Protein AF-A0A7K3NN66-F1 (afdb_monomer)

Organism: NCBI:txid63561

Mean predicted aligned error: 12.42 Å

Structure (mmCIF, N/CA/C/O backbone):
data_AF-A0A7K3NN66-F1
#
_entry.id   AF-A0A7K3NN66-F1
#
loop_
_atom_site.group_PDB
_atom_site.id
_atom_site.type_symbol
_atom_site.label_atom_id
_atom_site.label_alt_id
_atom_site.label_comp_id
_atom_site.label_asym_id
_atom_site.label_entity_id
_atom_site.label_seq_id
_atom_site.pdbx_PDB_ins_code
_atom_site.Cartn_x
_atom_site.Cartn_y
_atom_site.Cartn_z
_atom_site.occupancy
_atom_site.B_iso_or_equiv
_atom_site.auth_seq_id
_atom_site.auth_comp_id
_atom_site.auth_asym_id
_atom_site.auth_atom_id
_atom_site.pdbx_PDB_model_num
ATOM 1 N N . MET A 1 1 ? 11.928 -31.339 2.116 1.00 35.12 1 MET A N 1
ATOM 2 C CA . MET A 1 1 ? 10.746 -30.975 2.927 1.00 35.12 1 MET A CA 1
ATOM 3 C C . MET A 1 1 ? 10.546 -29.471 2.794 1.00 35.12 1 MET A C 1
ATOM 5 O O . MET A 1 1 ? 11.440 -28.729 3.171 1.00 35.12 1 MET A O 1
ATOM 9 N N . ARG A 1 2 ? 9.466 -29.024 2.142 1.00 29.33 2 ARG A N 1
ATOM 10 C CA . ARG A 1 2 ? 9.212 -27.604 1.841 1.00 29.33 2 ARG A CA 1
ATOM 11 C C . ARG A 1 2 ? 8.128 -27.105 2.792 1.00 29.33 2 ARG A C 1
ATOM 13 O O . ARG A 1 2 ? 6.988 -27.535 2.674 1.00 29.33 2 ARG A O 1
ATOM 20 N N . ILE A 1 3 ? 8.492 -26.247 3.742 1.00 30.28 3 ILE A N 1
ATOM 21 C CA . ILE A 1 3 ? 7.534 -25.587 4.636 1.00 30.28 3 ILE A CA 1
ATOM 22 C C . ILE A 1 3 ? 7.079 -24.309 3.930 1.00 30.28 3 ILE A C 1
ATOM 24 O O . ILE A 1 3 ? 7.877 -23.402 3.703 1.00 30.28 3 ILE A O 1
ATOM 28 N N . LEU A 1 4 ? 5.811 -24.268 3.523 1.00 28.09 4 LEU A N 1
ATOM 29 C CA . LEU A 1 4 ? 5.173 -23.081 2.965 1.00 28.09 4 LEU A CA 1
ATOM 30 C C . LEU A 1 4 ? 4.573 -22.283 4.130 1.00 28.09 4 LEU A C 1
ATOM 32 O O . LEU A 1 4 ? 3.566 -22.689 4.702 1.00 28.09 4 LEU A O 1
ATOM 36 N N . VAL A 1 5 ? 5.203 -21.169 4.503 1.00 32.34 5 VAL A N 1
ATOM 37 C CA . VAL A 1 5 ? 4.654 -20.241 5.502 1.00 32.34 5 VAL A CA 1
ATOM 38 C C . VAL A 1 5 ? 3.820 -19.203 4.763 1.00 32.34 5 VAL A C 1
ATOM 40 O O . VAL A 1 5 ? 4.357 -18.249 4.207 1.00 32.34 5 VAL A O 1
ATOM 43 N N . VAL A 1 6 ? 2.504 -19.401 4.736 1.00 35.31 6 VAL A N 1
ATOM 44 C CA . VAL A 1 6 ? 1.557 -18.399 4.237 1.00 35.31 6 VAL A CA 1
ATOM 45 C C . VAL A 1 6 ? 1.165 -17.518 5.418 1.00 35.31 6 VAL A C 1
ATOM 47 O O . VAL A 1 6 ? 0.438 -17.956 6.307 1.00 35.31 6 VAL A O 1
ATOM 50 N N . ARG A 1 7 ? 1.667 -16.280 5.463 1.00 39.81 7 ARG A N 1
ATOM 51 C CA . ARG A 1 7 ? 1.140 -15.261 6.381 1.00 39.81 7 ARG A CA 1
ATOM 52 C C . ARG A 1 7 ? -0.082 -14.642 5.712 1.00 39.81 7 ARG A C 1
ATOM 54 O O . ARG A 1 7 ? 0.063 -13.780 4.853 1.00 39.81 7 ARG A O 1
ATOM 61 N N . GLY A 1 8 ? -1.271 -15.134 6.051 1.00 37.47 8 GLY A N 1
ATOM 62 C CA . GLY A 1 8 ? -2.508 -14.429 5.715 1.00 37.47 8 GLY A CA 1
ATOM 63 C C . GLY A 1 8 ? -2.546 -13.081 6.434 1.00 37.47 8 GLY A C 1
ATOM 64 O O . GLY A 1 8 ? -1.944 -12.948 7.504 1.00 37.47 8 GLY A O 1
ATOM 65 N N . ALA A 1 9 ? -3.237 -12.092 5.859 1.00 44.66 9 ALA A N 1
ATOM 66 C CA . ALA A 1 9 ? -3.619 -10.886 6.588 1.00 44.66 9 ALA A CA 1
ATOM 67 C C . ALA A 1 9 ? -4.244 -11.352 7.904 1.00 44.66 9 ALA A C 1
ATOM 69 O O . ALA A 1 9 ? -5.220 -12.099 7.863 1.00 44.66 9 ALA A O 1
ATOM 70 N N . GLY A 1 10 ? -3.603 -11.044 9.037 1.00 45.75 10 GLY A N 1
ATOM 71 C CA . GLY A 1 10 ? -4.039 -11.539 10.336 1.00 45.75 10 GLY A CA 1
ATOM 72 C C . GLY A 1 10 ? -5.525 -11.261 10.466 1.00 45.75 10 GLY A C 1
ATOM 73 O O . GLY A 1 10 ? -5.930 -10.101 10.475 1.00 45.75 10 GLY A O 1
ATOM 74 N N . SER A 1 11 ? -6.343 -12.314 10.454 1.00 48.69 11 SER A N 1
ATOM 75 C CA . SER A 1 11 ? -7.771 -12.161 10.662 1.00 48.69 11 SER A CA 1
ATOM 76 C C . SER A 1 11 ? -7.907 -11.487 12.017 1.00 48.69 11 SER A C 1
ATOM 78 O O . SER A 1 11 ? -7.442 -12.046 13.011 1.00 48.69 11 SER A O 1
ATOM 80 N N . ASN A 1 12 ? -8.469 -10.281 12.038 1.00 51.44 12 ASN A N 1
ATOM 81 C CA . ASN A 1 12 ? -8.927 -9.630 13.255 1.00 51.44 12 ASN A CA 1
ATOM 82 C C . ASN A 1 12 ? -10.417 -9.998 13.362 1.00 51.44 12 ASN A C 1
ATOM 84 O O . ASN A 1 12 ? -11.260 -9.282 12.799 1.00 51.44 12 ASN A O 1
ATOM 88 N N . PRO A 1 13 ? -10.742 -11.197 13.900 1.00 56.69 13 PRO A N 1
ATOM 89 C CA . PRO A 1 13 ? -12.123 -11.629 14.062 1.00 56.69 13 PRO A CA 1
ATOM 90 C C . PRO A 1 13 ? -12.848 -10.649 14.976 1.00 56.69 13 PRO A C 1
ATOM 92 O O . PRO A 1 13 ? -12.217 -9.947 15.776 1.00 56.69 13 PRO A O 1
ATOM 95 N N . ALA A 1 14 ? -14.165 -10.577 14.826 1.00 55.16 14 ALA A N 1
ATOM 96 C CA . ALA A 1 14 ? -14.952 -9.692 15.663 1.00 55.16 14 ALA A CA 1
ATOM 97 C C . ALA A 1 14 ? -14.808 -10.089 17.153 1.00 55.16 14 ALA A C 1
ATOM 99 O O . ALA A 1 14 ? -14.511 -11.250 17.453 1.00 55.16 14 ALA A O 1
ATOM 100 N N . PRO A 1 15 ? -14.935 -9.145 18.107 1.00 56.19 15 PRO A N 1
ATOM 101 C CA . PRO A 1 15 ? -14.698 -9.429 19.528 1.00 56.19 15 PRO A CA 1
ATOM 102 C C . PRO A 1 15 ? -15.564 -10.564 20.101 1.00 56.19 15 PRO A C 1
ATOM 104 O O . PRO A 1 15 ? -15.173 -11.208 21.067 1.00 56.19 15 PRO A O 1
ATOM 107 N N . ASP A 1 16 ? -16.726 -10.808 19.503 1.00 58.00 16 ASP A N 1
ATOM 108 C CA . ASP A 1 16 ? -17.672 -11.885 19.801 1.00 58.00 16 ASP A CA 1
ATOM 109 C C . ASP A 1 16 ? -17.300 -13.240 19.169 1.00 58.00 16 ASP A C 1
ATOM 111 O O . ASP A 1 16 ? -17.758 -14.282 19.635 1.00 58.00 16 ASP A O 1
ATOM 115 N N . GLU A 1 17 ? -16.436 -13.245 18.153 1.00 54.34 17 GLU A N 1
ATOM 116 C CA . GLU A 1 17 ? -15.912 -14.446 17.490 1.00 54.34 17 GLU A CA 1
ATOM 117 C C . GLU A 1 17 ? -14.618 -14.975 18.141 1.00 54.34 17 GLU A C 1
ATOM 119 O O . GLU A 1 17 ? -14.167 -16.080 17.827 1.00 54.34 17 GLU A O 1
ATOM 124 N N . GLN A 1 18 ? -14.002 -14.220 19.060 1.00 56.62 18 GLN A N 1
ATOM 125 C CA . GLN A 1 18 ? -12.848 -14.686 19.831 1.00 56.62 18 GLN A CA 1
ATOM 126 C C . GLN A 1 18 ? -13.304 -15.487 21.055 1.00 56.62 18 GLN A C 1
ATOM 128 O O . GLN A 1 18 ? -14.002 -14.982 21.933 1.00 56.62 18 GLN A O 1
ATOM 133 N N . VAL A 1 19 ? -12.858 -16.743 21.155 1.00 52.19 19 VAL A N 1
ATOM 134 C CA . VAL A 1 19 ? -13.019 -17.536 22.381 1.00 52.19 19 VAL A CA 1
ATOM 135 C C . VAL A 1 19 ? -12.201 -16.857 23.487 1.00 52.19 19 VAL A C 1
ATOM 137 O O . VAL A 1 19 ? -10.973 -16.819 23.439 1.00 52.19 19 VAL A O 1
ATOM 140 N N . ASN A 1 20 ? -12.915 -16.282 24.455 1.00 51.66 20 ASN A N 1
ATOM 141 C CA . ASN A 1 20 ? -12.472 -15.366 25.518 1.00 51.66 20 ASN A CA 1
ATOM 142 C C . ASN A 1 20 ?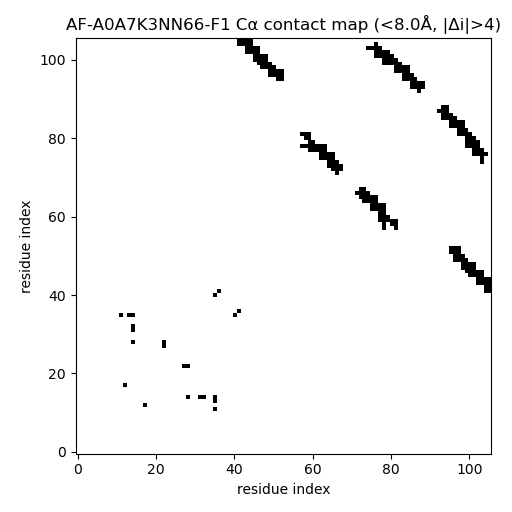 -11.395 -15.903 26.491 1.00 51.66 20 ASN A C 1
ATOM 144 O O . ASN A 1 20 ? -11.061 -15.225 27.462 1.00 51.66 20 ASN A O 1
ATOM 148 N N . ASP A 1 21 ? -10.820 -17.082 26.253 1.00 51.72 21 ASP A N 1
ATOM 149 C CA . ASP A 1 21 ? -9.861 -17.723 27.165 1.00 51.72 21 ASP A CA 1
ATOM 150 C C . ASP A 1 21 ? -8.543 -16.932 27.306 1.00 51.72 21 ASP A C 1
ATOM 152 O O . ASP A 1 21 ? -7.826 -17.084 28.294 1.00 51.72 21 ASP A O 1
ATOM 156 N N . LEU A 1 22 ? -8.226 -16.047 26.351 1.00 49.25 22 LEU A N 1
ATOM 157 C CA . LEU A 1 22 ? -7.028 -15.192 26.369 1.00 49.25 22 LEU A CA 1
ATOM 158 C C . LEU A 1 22 ? -7.291 -13.755 26.856 1.00 49.25 22 LEU A C 1
ATOM 160 O O . LEU A 1 22 ? -6.344 -13.039 27.183 1.00 49.25 22 LEU A O 1
ATOM 164 N N . ALA A 1 23 ? -8.554 -13.329 26.947 1.00 52.94 23 ALA A N 1
ATOM 165 C CA . ALA A 1 23 ? -8.953 -11.999 27.412 1.00 52.94 23 ALA A CA 1
ATOM 166 C C . ALA A 1 23 ? -9.508 -12.076 28.842 1.00 52.94 23 ALA A C 1
ATOM 168 O O . ALA A 1 23 ? -10.600 -11.610 29.148 1.00 52.94 23 ALA A O 1
ATOM 169 N N . THR A 1 24 ? -8.730 -12.651 29.759 1.00 58.19 24 THR A N 1
ATOM 170 C CA . THR A 1 24 ? -9.116 -12.848 31.169 1.00 58.19 24 THR A CA 1
ATOM 171 C C . THR A 1 24 ? -9.256 -11.548 31.975 1.00 58.19 24 THR A C 1
ATOM 173 O O . THR A 1 24 ? -9.594 -11.589 33.157 1.00 58.19 24 THR A O 1
ATOM 176 N N . SER A 1 25 ? -9.017 -10.380 31.366 1.00 64.88 25 SER A N 1
ATOM 177 C CA . SER A 1 25 ? -9.147 -9.074 32.015 1.00 64.88 25 SER A CA 1
ATOM 178 C C . SER A 1 25 ? -9.864 -8.046 31.138 1.00 64.88 25 SER A C 1
ATOM 180 O O . SER A 1 25 ? -9.676 -7.985 29.920 1.00 64.88 25 SER A O 1
ATOM 182 N N . GLN A 1 26 ? -10.633 -7.168 31.791 1.00 69.69 26 GLN A N 1
ATOM 183 C CA . GLN A 1 26 ? -11.347 -6.048 31.166 1.00 69.69 26 GLN A CA 1
ATOM 184 C C . GLN A 1 26 ? -10.420 -5.155 30.324 1.00 69.69 26 GLN A C 1
ATOM 186 O O . GLN A 1 26 ? -10.830 -4.647 29.281 1.00 69.69 26 GLN A O 1
ATOM 191 N N . ALA A 1 27 ? -9.162 -4.986 30.744 1.00 72.38 27 ALA A N 1
ATOM 192 C CA . ALA A 1 27 ? -8.180 -4.173 30.034 1.00 72.38 27 ALA A CA 1
ATOM 193 C C . ALA A 1 27 ? -7.830 -4.752 28.652 1.00 72.38 27 ALA A C 1
ATOM 195 O O . ALA A 1 27 ? -7.849 -4.020 27.663 1.00 72.38 27 ALA A O 1
ATOM 196 N N . ALA A 1 28 ? -7.574 -6.063 28.563 1.00 70.56 28 ALA A N 1
ATOM 197 C CA . ALA A 1 28 ? -7.269 -6.724 27.294 1.00 70.56 28 ALA A CA 1
ATOM 198 C C . ALA A 1 28 ? -8.478 -6.710 26.344 1.00 70.56 28 ALA A C 1
ATOM 200 O O . ALA A 1 28 ? -8.331 -6.354 25.176 1.00 70.56 28 ALA A O 1
ATOM 201 N N . GLY A 1 29 ? -9.682 -6.993 26.857 1.00 68.00 29 GLY A N 1
ATOM 202 C CA . GLY A 1 29 ? -10.916 -6.923 26.065 1.00 68.00 29 GLY A CA 1
ATOM 203 C C . GLY A 1 29 ? -11.211 -5.514 25.537 1.00 68.00 29 GLY A C 1
ATOM 204 O O . GLY A 1 29 ? -11.561 -5.348 24.371 1.00 68.00 29 GLY A O 1
ATOM 205 N N . THR A 1 30 ? -10.987 -4.478 26.353 1.00 74.69 30 THR A N 1
ATOM 206 C CA . THR A 1 30 ? -11.158 -3.075 25.928 1.00 74.69 30 THR A CA 1
ATOM 207 C C . THR A 1 30 ? -10.160 -2.696 24.833 1.00 74.69 30 THR A C 1
ATOM 209 O O . THR A 1 30 ? -10.534 -2.055 23.853 1.00 74.69 30 THR A O 1
ATOM 212 N N . GLN A 1 31 ? -8.896 -3.113 24.964 1.00 72.88 31 GLN A N 1
ATOM 213 C CA . GLN A 1 31 ? -7.873 -2.847 23.954 1.00 72.88 31 GLN A CA 1
ATOM 214 C C . GLN A 1 31 ? -8.180 -3.561 22.629 1.00 72.88 31 GLN A C 1
ATOM 216 O O . GLN A 1 31 ? -8.003 -2.967 21.569 1.00 72.88 31 GLN A O 1
ATOM 221 N N . LEU A 1 32 ? -8.680 -4.799 22.681 1.00 70.50 32 LEU A N 1
ATOM 222 C CA . LEU A 1 32 ? -9.115 -5.550 21.499 1.00 70.50 32 LEU A CA 1
ATOM 223 C C . LEU A 1 32 ? -10.312 -4.889 20.812 1.00 70.50 32 LEU A C 1
ATOM 225 O O . LEU A 1 32 ? -10.286 -4.697 19.599 1.00 70.50 32 LEU A O 1
ATOM 229 N N . GLY A 1 33 ? -11.321 -4.476 21.584 1.00 70.69 33 GLY A N 1
ATOM 230 C CA . GLY A 1 33 ? -12.464 -3.729 21.061 1.00 70.69 33 GLY A CA 1
ATOM 231 C C . GLY A 1 33 ? -12.038 -2.424 20.388 1.00 70.69 33 GLY A C 1
ATOM 232 O O . GLY A 1 33 ? -12.503 -2.121 19.293 1.00 70.69 33 GLY A O 1
ATOM 233 N N . ARG A 1 34 ? -11.092 -1.688 20.989 1.00 75.00 34 ARG A N 1
ATOM 234 C CA . ARG A 1 34 ? -10.533 -0.475 20.379 1.00 75.00 34 ARG A CA 1
ATOM 235 C C . ARG A 1 34 ? -9.802 -0.781 19.076 1.00 75.00 34 ARG A C 1
ATOM 237 O O . ARG A 1 34 ? -10.098 -0.146 18.078 1.00 75.00 34 ARG A O 1
ATOM 244 N N . ASN A 1 35 ? -8.930 -1.790 19.059 1.00 73.31 35 ASN A N 1
ATOM 245 C CA . ASN A 1 35 ? -8.214 -2.190 17.844 1.00 73.31 35 ASN A CA 1
ATOM 246 C C . ASN A 1 35 ? -9.182 -2.588 16.718 1.00 73.31 35 ASN A C 1
ATOM 248 O O . ASN A 1 35 ? -8.970 -2.229 15.566 1.00 73.31 35 ASN A O 1
ATOM 252 N N . PHE A 1 36 ? -10.264 -3.299 17.048 1.00 72.94 36 PHE A N 1
ATOM 253 C CA . PHE A 1 36 ? -11.288 -3.668 16.074 1.00 72.94 36 PHE A CA 1
ATOM 254 C C . PHE A 1 36 ? -12.024 -2.445 15.513 1.00 72.94 36 PHE A C 1
ATOM 256 O O . PHE A 1 36 ? -12.268 -2.372 14.310 1.00 72.94 36 PHE A O 1
ATOM 263 N N . LEU A 1 37 ? -12.371 -1.476 16.364 1.00 71.50 37 LEU A N 1
ATOM 264 C CA . LEU A 1 37 ? -12.996 -0.223 15.933 1.00 71.50 37 LEU A CA 1
ATOM 265 C C . LEU A 1 37 ? -12.034 0.649 15.119 1.00 71.50 37 LEU A C 1
ATOM 267 O O . LEU A 1 37 ? -12.454 1.234 14.127 1.00 71.50 37 LEU A O 1
ATOM 271 N N . ASP A 1 38 ? -10.751 0.681 15.463 1.00 71.94 38 ASP A N 1
ATOM 272 C CA . ASP A 1 38 ? -9.738 1.370 14.662 1.00 71.94 38 ASP A CA 1
ATOM 273 C C . ASP A 1 38 ? -9.629 0.718 13.267 1.00 71.94 38 ASP A C 1
ATOM 275 O O . ASP A 1 38 ? -9.591 1.413 12.246 1.00 71.94 38 ASP A O 1
ATOM 279 N N . ASP A 1 39 ? -9.686 -0.618 13.202 1.00 68.50 39 ASP A N 1
ATOM 280 C CA . ASP A 1 39 ? -9.587 -1.378 11.955 1.00 68.50 39 ASP A CA 1
ATOM 281 C C . ASP A 1 39 ? 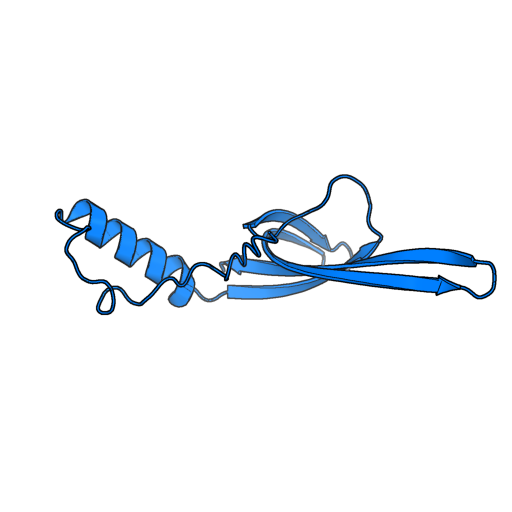-10.854 -1.343 11.085 1.00 68.50 39 ASP A C 1
ATOM 283 O O . ASP A 1 39 ? -10.732 -1.309 9.858 1.00 68.50 39 ASP A O 1
ATOM 287 N N . ARG A 1 40 ? -12.054 -1.366 11.683 1.00 68.00 40 ARG A N 1
ATOM 288 C CA . ARG A 1 40 ? -13.340 -1.510 10.962 1.00 68.00 40 ARG A CA 1
ATOM 289 C C . ARG A 1 40 ? -14.345 -0.379 11.170 1.00 68.00 40 ARG A C 1
ATOM 291 O O . ARG A 1 40 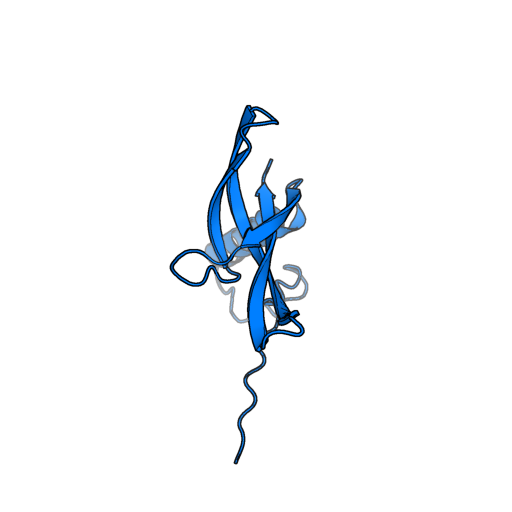? -15.276 -0.253 10.381 1.00 68.00 40 ARG A O 1
ATOM 298 N N . GLY A 1 41 ? -14.206 0.391 12.240 1.00 64.62 41 GLY A N 1
ATOM 299 C CA . GLY A 1 41 ? -15.134 1.454 12.637 1.00 64.62 41 GLY A CA 1
ATOM 300 C C . GLY A 1 41 ? -14.751 2.843 12.128 1.00 64.62 41 GLY A C 1
ATOM 301 O O . GLY A 1 41 ? -15.610 3.722 12.075 1.00 64.62 41 GLY A O 1
ATOM 302 N N . THR A 1 42 ? -13.497 3.047 11.724 1.00 69.94 42 THR A N 1
ATOM 303 C CA . THR A 1 42 ? -13.027 4.333 11.191 1.00 69.94 42 THR A CA 1
ATOM 304 C C . THR A 1 42 ? -13.151 4.365 9.668 1.00 69.94 42 THR A C 1
ATOM 306 O O . THR A 1 42 ? -12.695 3.428 9.011 1.00 69.94 42 THR A O 1
ATOM 309 N N . PRO A 1 43 ? -13.713 5.428 9.067 1.00 76.00 43 PRO A N 1
ATOM 310 C CA . PRO A 1 43 ? -13.628 5.637 7.629 1.00 76.00 43 PRO A CA 1
ATOM 311 C C . PRO A 1 43 ? -12.162 5.702 7.186 1.00 76.00 43 PRO A C 1
ATOM 313 O O . PRO A 1 43 ? -11.368 6.458 7.749 1.00 76.00 43 PRO A O 1
ATOM 316 N N . LYS A 1 44 ? -11.805 4.924 6.164 1.00 82.19 44 LYS A N 1
ATOM 317 C CA . LYS A 1 44 ? -10.446 4.884 5.617 1.00 82.19 44 LYS A CA 1
ATOM 318 C C . LYS A 1 44 ? -10.459 5.264 4.144 1.00 82.19 44 LYS A C 1
ATOM 320 O O . LYS A 1 44 ? -11.371 4.883 3.410 1.00 82.19 44 LYS A O 1
ATOM 325 N N . ARG A 1 45 ? -9.445 6.007 3.705 1.00 86.19 45 ARG A N 1
ATOM 326 C CA . ARG A 1 45 ? -9.153 6.210 2.281 1.00 86.19 45 ARG A CA 1
ATOM 327 C C . ARG A 1 45 ? -8.086 5.222 1.843 1.00 86.19 45 ARG A C 1
ATOM 329 O O . ARG A 1 45 ? -7.091 5.038 2.542 1.00 86.19 45 ARG A O 1
ATOM 336 N N . ILE A 1 46 ? -8.307 4.611 0.688 1.00 89.12 46 ILE A N 1
ATOM 337 C CA . ILE A 1 46 ? -7.382 3.668 0.066 1.00 89.12 46 ILE A CA 1
ATOM 338 C C . ILE A 1 46 ? -6.782 4.354 -1.156 1.00 89.12 46 ILE A C 1
ATOM 340 O O . ILE A 1 46 ? -7.514 4.899 -1.980 1.00 89.12 46 ILE A O 1
ATOM 344 N N . TYR A 1 47 ? -5.460 4.324 -1.243 1.00 88.00 47 TYR A N 1
ATOM 345 C CA . TYR A 1 47 ? -4.681 4.864 -2.345 1.00 88.00 47 TYR A CA 1
ATOM 346 C C . TYR A 1 47 ? -3.961 3.712 -3.043 1.00 88.00 47 TYR A C 1
ATOM 348 O O . TYR A 1 47 ? -3.358 2.865 -2.382 1.00 88.00 47 TYR A O 1
ATOM 356 N N . GLU A 1 48 ? -4.012 3.691 -4.370 1.00 90.19 48 GLU A N 1
ATOM 357 C CA . GLU A 1 48 ? -3.168 2.833 -5.199 1.00 90.19 48 GLU A CA 1
ATOM 358 C C . GLU A 1 48 ? -2.044 3.690 -5.772 1.00 90.19 48 GLU A C 1
ATOM 360 O O . GLU A 1 48 ? -2.298 4.693 -6.434 1.00 90.19 48 GLU A O 1
ATOM 365 N N . ILE A 1 49 ? -0.802 3.324 -5.464 1.00 87.69 49 ILE A N 1
ATOM 366 C CA . ILE A 1 49 ? 0.388 4.089 -5.831 1.00 87.69 49 ILE A CA 1
ATOM 367 C C . ILE A 1 49 ? 1.292 3.189 -6.658 1.00 87.69 49 ILE A C 1
ATOM 369 O O . ILE A 1 49 ? 1.694 2.121 -6.199 1.00 87.69 49 ILE A O 1
ATOM 373 N N . GLU A 1 50 ? 1.640 3.628 -7.860 1.00 88.06 50 GLU A N 1
ATOM 374 C CA . GLU A 1 50 ? 2.614 2.951 -8.709 1.00 88.06 50 GLU A CA 1
ATOM 375 C C . GLU A 1 50 ? 3.939 3.708 -8.673 1.00 88.06 50 GLU A C 1
ATOM 377 O O . GLU A 1 50 ? 3.980 4.923 -8.864 1.00 88.06 50 GLU A O 1
ATOM 382 N N . ALA A 1 51 ? 5.029 2.994 -8.406 1.00 82.94 51 ALA A N 1
ATOM 383 C CA . ALA A 1 51 ? 6.361 3.571 -8.398 1.00 82.94 51 ALA A CA 1
ATOM 384 C C . ALA A 1 51 ? 7.391 2.589 -8.958 1.00 82.94 51 ALA A C 1
ATOM 386 O O . ALA A 1 51 ? 7.321 1.373 -8.744 1.00 82.94 51 ALA A O 1
ATOM 387 N N . ALA A 1 52 ? 8.399 3.135 -9.637 1.00 80.38 52 ALA A N 1
ATOM 388 C CA . ALA A 1 52 ? 9.617 2.392 -9.913 1.00 80.38 52 ALA A CA 1
ATOM 389 C C . ALA A 1 52 ? 10.297 2.044 -8.583 1.00 80.38 52 ALA A C 1
ATOM 391 O O . ALA A 1 52 ? 10.335 2.863 -7.660 1.00 80.38 52 ALA A O 1
ATOM 392 N N . HIS A 1 53 ? 10.841 0.835 -8.478 1.00 77.62 53 HIS A N 1
ATOM 393 C CA . HIS A 1 53 ? 11.536 0.445 -7.260 1.00 77.62 53 HIS A CA 1
ATOM 394 C C . HIS A 1 53 ? 12.782 1.302 -7.044 1.00 77.62 53 HIS A C 1
ATOM 396 O O . HIS A 1 53 ? 13.733 1.254 -7.826 1.00 77.62 53 HIS A O 1
ATOM 402 N N . ALA A 1 54 ? 12.777 2.065 -5.955 1.00 68.38 54 ALA A N 1
ATOM 403 C CA . ALA A 1 54 ? 13.897 2.883 -5.532 1.00 68.38 54 ALA A CA 1
ATOM 404 C C . ALA A 1 54 ? 14.160 2.650 -4.039 1.00 68.38 54 ALA A C 1
ATOM 406 O O . ALA A 1 54 ? 13.369 3.042 -3.186 1.00 68.38 54 ALA A O 1
ATOM 407 N N . GLY A 1 55 ? 15.295 2.024 -3.719 1.00 74.44 55 GLY A N 1
ATOM 408 C CA . GLY A 1 55 ? 15.747 1.846 -2.337 1.00 74.44 55 GLY A CA 1
ATOM 409 C C . GLY A 1 55 ? 15.227 0.572 -1.652 1.00 74.44 55 GLY A C 1
ATOM 410 O O . GLY A 1 55 ? 15.056 -0.451 -2.312 1.00 74.44 55 GLY A O 1
ATOM 411 N N . PRO A 1 56 ? 15.076 0.566 -0.314 1.00 79.56 56 PRO A N 1
ATOM 412 C CA . PRO A 1 56 ? 14.685 -0.630 0.426 1.00 79.56 56 PRO A CA 1
ATOM 413 C C . PRO A 1 56 ? 13.264 -1.080 0.067 1.00 79.56 56 PRO A C 1
ATOM 415 O O . PRO A 1 56 ? 12.400 -0.271 -0.262 1.00 79.56 56 PRO A O 1
ATOM 418 N N . ALA A 1 57 ? 13.019 -2.388 0.150 1.00 82.12 57 ALA A N 1
ATOM 419 C CA . ALA A 1 57 ? 11.697 -2.943 -0.101 1.00 82.12 57 ALA A CA 1
ATOM 420 C C . ALA A 1 57 ? 10.700 -2.446 0.954 1.00 82.12 57 ALA A C 1
ATOM 422 O O . ALA A 1 57 ? 10.874 -2.710 2.142 1.00 82.12 57 ALA A O 1
ATOM 423 N N . ILE A 1 58 ? 9.655 -1.762 0.495 1.00 87.56 58 ILE A N 1
ATOM 424 C CA . ILE A 1 58 ? 8.493 -1.402 1.304 1.00 87.56 58 ILE A CA 1
ATOM 425 C C . ILE A 1 58 ? 7.589 -2.636 1.397 1.00 87.56 58 ILE A C 1
ATOM 427 O O . ILE A 1 58 ? 7.301 -3.276 0.382 1.00 87.56 58 ILE A O 1
ATOM 431 N N . LEU A 1 59 ? 7.154 -2.986 2.605 1.00 88.81 59 LEU A N 1
ATOM 432 C CA . LEU A 1 59 ? 6.400 -4.203 2.893 1.00 88.81 59 LEU A CA 1
ATOM 433 C C . LEU A 1 59 ? 5.005 -3.898 3.461 1.00 88.81 59 LEU A C 1
ATOM 435 O O . LEU A 1 59 ? 4.787 -2.849 4.073 1.00 88.81 59 LEU A O 1
ATOM 439 N N . PRO A 1 60 ? 4.041 -4.832 3.325 1.00 90.00 60 PRO A N 1
ATOM 440 C CA . PRO A 1 60 ? 2.770 -4.723 4.028 1.00 90.00 60 PRO A CA 1
ATOM 441 C C . PRO A 1 60 ? 2.991 -4.586 5.538 1.00 90.00 60 PRO A C 1
ATOM 443 O O . PRO A 1 60 ? 3.676 -5.397 6.161 1.00 90.00 60 PRO A O 1
ATOM 446 N N . GLY A 1 61 ? 2.371 -3.571 6.130 1.00 86.81 61 GLY A N 1
ATOM 447 C CA . GLY A 1 61 ? 2.532 -3.204 7.529 1.00 86.81 61 GLY A CA 1
ATOM 448 C C . GLY A 1 61 ? 3.345 -1.932 7.747 1.00 86.81 61 GLY A C 1
ATOM 449 O O . GLY A 1 61 ? 3.135 -1.300 8.783 1.00 86.81 61 GLY A O 1
ATOM 450 N N . ASP A 1 62 ? 4.188 -1.538 6.790 1.00 87.94 62 ASP A N 1
ATOM 451 C CA . ASP A 1 62 ? 5.013 -0.337 6.897 1.00 87.94 62 ASP A CA 1
ATOM 452 C C . ASP A 1 62 ? 4.162 0.934 6.862 1.00 87.94 62 ASP A C 1
ATOM 454 O O . ASP A 1 62 ? 3.112 0.997 6.217 1.00 87.94 62 ASP A O 1
ATOM 458 N N . VAL A 1 63 ? 4.632 1.965 7.564 1.00 89.62 63 VAL A N 1
ATOM 459 C CA . VAL A 1 63 ? 4.044 3.305 7.518 1.00 89.62 63 VAL A CA 1
ATOM 460 C C . VAL A 1 63 ? 4.892 4.159 6.592 1.00 89.62 63 VAL A C 1
ATOM 462 O O . VAL A 1 63 ? 6.079 4.360 6.844 1.00 89.62 63 VAL A O 1
ATOM 465 N N . VAL A 1 64 ? 4.270 4.668 5.535 1.00 88.81 64 VAL A N 1
ATOM 466 C CA . VAL A 1 64 ? 4.915 5.488 4.510 1.00 88.81 64 VAL A CA 1
ATOM 467 C C . VAL A 1 64 ? 4.357 6.904 4.537 1.00 88.81 64 VAL A C 1
ATOM 469 O O . VAL A 1 64 ? 3.184 7.123 4.846 1.00 88.81 64 VAL A O 1
ATOM 472 N N . GLU A 1 65 ? 5.213 7.875 4.231 1.00 91.19 65 GLU A N 1
ATOM 473 C CA . GLU A 1 65 ? 4.804 9.250 3.957 1.00 91.19 65 GLU A CA 1
ATOM 474 C C . GLU A 1 65 ? 4.668 9.405 2.442 1.00 91.19 65 GLU A C 1
ATOM 476 O O . GLU A 1 65 ? 5.613 9.137 1.703 1.00 91.19 65 GLU A O 1
ATOM 481 N N . VAL A 1 66 ? 3.474 9.782 1.995 1.00 88.62 66 VAL A N 1
ATOM 482 C CA . VAL A 1 66 ? 3.136 9.996 0.590 1.00 88.62 66 VAL A CA 1
ATOM 483 C C . VAL A 1 66 ? 2.995 11.494 0.377 1.00 88.62 66 VAL A C 1
ATOM 485 O O . VAL A 1 66 ? 2.274 12.165 1.119 1.00 88.62 66 VAL A O 1
ATOM 488 N N . GLU A 1 67 ? 3.699 12.006 -0.625 1.00 89.81 67 GLU A N 1
ATOM 489 C CA . GLU A 1 67 ? 3.628 13.393 -1.066 1.00 89.81 67 GLU A CA 1
ATOM 490 C C . GLU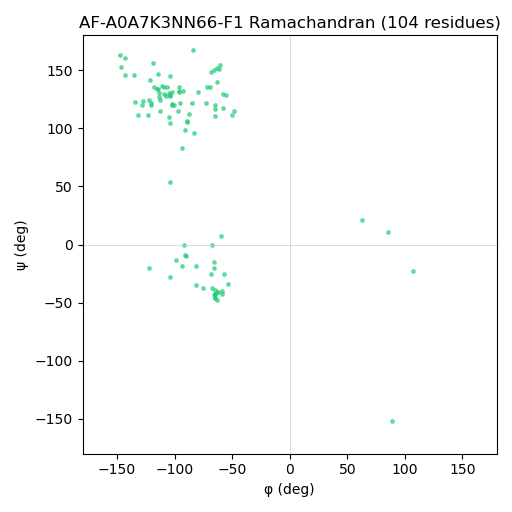 A 1 67 ? 3.258 13.400 -2.548 1.00 89.81 67 GLU A C 1
ATOM 492 O O . GLU A 1 67 ? 4.032 12.947 -3.390 1.00 89.81 67 GLU A O 1
ATOM 497 N N . ASP A 1 68 ? 2.052 13.873 -2.843 1.00 82.44 68 ASP A N 1
ATOM 498 C CA . ASP A 1 68 ? 1.556 14.082 -4.197 1.00 82.44 68 ASP A CA 1
ATOM 499 C C . ASP A 1 68 ? 1.611 15.583 -4.496 1.00 82.44 68 ASP A C 1
ATOM 501 O O . ASP A 1 68 ? 0.809 16.371 -3.985 1.00 82.44 68 ASP A O 1
ATOM 505 N N . GLY A 1 69 ? 2.604 15.982 -5.293 1.00 79.12 69 GLY A N 1
ATOM 506 C CA . GLY A 1 69 ? 2.820 17.378 -5.667 1.00 79.12 69 GLY A CA 1
ATOM 507 C C . GLY A 1 69 ? 1.738 17.943 -6.590 1.00 79.12 69 GLY A C 1
ATOM 508 O O . GLY A 1 69 ? 1.500 19.150 -6.557 1.00 79.12 69 GLY A O 1
ATOM 509 N N . ASP A 1 70 ? 1.055 17.093 -7.360 1.00 77.19 70 ASP A N 1
ATOM 510 C CA . ASP A 1 70 ? 0.019 17.509 -8.308 1.00 77.19 70 ASP A CA 1
ATOM 511 C C . ASP A 1 70 ? -1.318 17.747 -7.594 1.00 77.19 70 ASP A C 1
ATOM 513 O O . ASP A 1 70 ? -2.060 18.673 -7.931 1.00 77.19 70 ASP A O 1
ATOM 517 N N . LEU A 1 71 ? -1.606 16.949 -6.562 1.00 75.06 71 LEU A N 1
ATOM 518 C CA . LEU A 1 71 ? -2.783 17.113 -5.703 1.00 75.06 71 LEU A CA 1
ATOM 519 C C . LEU A 1 71 ? -2.527 18.004 -4.476 1.00 75.06 71 LEU A C 1
ATOM 521 O O . LEU A 1 71 ? -3.473 18.359 -3.769 1.00 75.06 71 LEU A O 1
ATOM 525 N N . GLY A 1 72 ? -1.270 18.371 -4.207 1.00 80.44 72 GLY A N 1
ATOM 526 C CA . GLY A 1 72 ? -0.873 19.130 -3.019 1.00 80.44 72 GLY A CA 1
ATOM 527 C C . GLY A 1 72 ? -1.143 18.388 -1.705 1.00 80.44 72 GLY A C 1
ATOM 528 O O . GLY A 1 72 ? -1.268 19.018 -0.652 1.00 80.44 72 GLY A O 1
ATOM 529 N N . GLU A 1 73 ? -1.271 17.059 -1.750 1.00 80.81 73 GLU A N 1
ATOM 530 C CA . GLU A 1 73 ? -1.539 16.234 -0.576 1.00 80.81 73 GLU A CA 1
ATOM 531 C C . GLU A 1 73 ? -0.240 15.661 -0.011 1.00 80.81 73 GLU A C 1
ATOM 533 O O . GLU A 1 73 ? 0.569 15.058 -0.711 1.00 80.81 73 GLU A O 1
ATOM 538 N N . LYS A 1 74 ? -0.080 15.789 1.308 1.00 88.38 74 LYS A N 1
ATOM 539 C CA . LYS A 1 74 ? 0.964 15.109 2.066 1.00 88.38 74 LYS A CA 1
ATOM 540 C C . LYS A 1 74 ? 0.337 14.379 3.239 1.00 88.38 74 LYS A C 1
ATOM 542 O O . LYS A 1 74 ? -0.309 14.998 4.086 1.00 88.38 74 LYS A O 1
ATOM 547 N N . PHE A 1 75 ? 0.503 13.064 3.294 1.00 88.62 75 PHE A N 1
ATOM 548 C CA . PHE A 1 75 ? -0.099 12.249 4.343 1.00 88.62 75 PHE A CA 1
ATOM 549 C C . PHE A 1 75 ? 0.760 11.047 4.709 1.00 88.62 75 PHE A C 1
ATOM 551 O O . PHE A 1 75 ? 1.657 10.639 3.979 1.00 88.62 75 PHE A O 1
ATOM 558 N N . ARG A 1 76 ? 0.462 10.466 5.871 1.00 90.06 76 ARG A N 1
ATOM 559 C CA . ARG A 1 76 ? 1.021 9.182 6.289 1.00 90.06 76 ARG A CA 1
ATOM 560 C C . ARG A 1 76 ? -0.047 8.116 6.178 1.00 90.06 76 ARG A C 1
ATOM 562 O O . ARG A 1 76 ? -1.187 8.344 6.582 1.00 90.06 76 ARG A O 1
ATOM 569 N N . GLY A 1 77 ? 0.330 6.972 5.636 1.00 88.62 77 GLY A N 1
ATOM 570 C CA . GLY A 1 77 ? -0.559 5.836 5.476 1.00 88.62 77 GLY A CA 1
ATOM 571 C C . GLY A 1 77 ? 0.171 4.526 5.709 1.00 88.62 77 GLY A C 1
ATOM 572 O O . GLY A 1 77 ? 1.401 4.462 5.678 1.00 88.62 77 GLY A O 1
ATOM 573 N N . ARG A 1 78 ? -0.598 3.479 5.978 1.00 90.44 7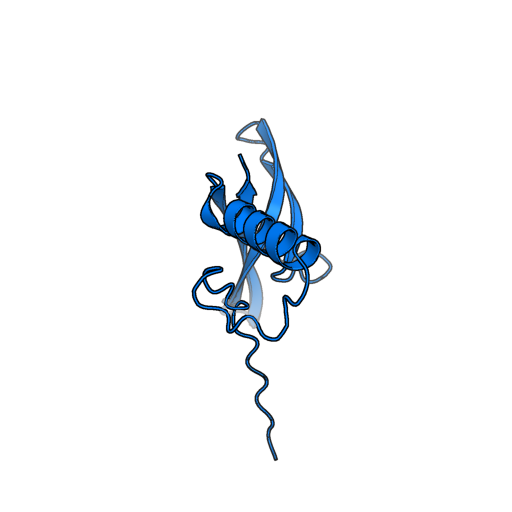8 ARG A N 1
ATOM 574 C CA . ARG A 1 78 ? -0.085 2.130 6.177 1.00 90.44 78 ARG A CA 1
ATOM 575 C C . ARG A 1 78 ? -0.189 1.347 4.882 1.00 90.44 78 ARG A C 1
ATOM 577 O O . ARG A 1 78 ? -1.253 1.303 4.273 1.00 90.44 78 ARG A O 1
ATOM 584 N N . VAL A 1 79 ? 0.885 0.684 4.486 1.00 88.62 79 VAL A N 1
ATOM 585 C CA . VAL A 1 79 ? 0.868 -0.220 3.337 1.00 88.62 79 VAL A CA 1
ATOM 586 C C . VAL A 1 79 ? 0.102 -1.480 3.717 1.00 88.62 79 VAL A C 1
ATOM 588 O O . VAL A 1 79 ? 0.451 -2.164 4.678 1.00 88.62 79 VAL A O 1
ATOM 591 N N . THR A 1 80 ? -0.954 -1.795 2.979 1.00 89.31 80 THR A N 1
ATOM 592 C CA . THR A 1 80 ? -1.803 -2.974 3.209 1.00 89.31 80 THR A CA 1
ATOM 593 C C . THR A 1 80 ? -1.532 -4.080 2.197 1.00 89.31 80 THR A C 1
ATOM 595 O O . THR A 1 80 ? -1.656 -5.257 2.536 1.00 89.31 80 THR A O 1
ATOM 598 N N . ALA A 1 81 ? -1.088 -3.725 0.989 1.00 89.31 81 ALA A N 1
ATOM 599 C CA . ALA A 1 81 ? -0.682 -4.671 -0.042 1.00 89.31 81 ALA A CA 1
ATOM 600 C C . ALA A 1 81 ? 0.458 -4.112 -0.904 1.00 89.31 81 ALA A C 1
ATOM 602 O O . ALA A 1 81 ? 0.603 -2.899 -1.061 1.00 89.31 81 ALA A O 1
ATOM 603 N N . VAL A 1 82 ? 1.258 -5.026 -1.459 1.00 90.06 82 VAL A N 1
ATOM 604 C CA . VAL A 1 82 ? 2.347 -4.729 -2.396 1.00 90.06 82 VAL A CA 1
ATOM 605 C C . VAL A 1 82 ? 2.257 -5.708 -3.564 1.00 90.06 82 VAL A C 1
ATOM 607 O O . VAL A 1 82 ? 2.282 -6.922 -3.359 1.00 90.06 82 VAL A O 1
ATOM 610 N N . GLY A 1 83 ? 2.148 -5.181 -4.779 1.00 88.25 83 GLY A N 1
ATOM 611 C CA . GLY A 1 83 ? 2.282 -5.899 -6.041 1.00 88.25 83 GLY A CA 1
ATOM 612 C C . GLY A 1 83 ? 3.634 -5.599 -6.681 1.00 88.25 83 GLY A C 1
ATOM 613 O O . GLY A 1 83 ? 4.148 -4.487 -6.564 1.00 88.25 83 GLY A O 1
ATOM 614 N N . ILE A 1 84 ? 4.219 -6.595 -7.342 1.00 88.06 84 ILE A N 1
ATOM 615 C CA . ILE A 1 84 ? 5.476 -6.448 -8.080 1.00 88.06 84 ILE A CA 1
ATOM 616 C C . ILE A 1 84 ? 5.245 -6.969 -9.491 1.00 88.06 84 ILE A C 1
ATOM 618 O O . ILE A 1 84 ? 4.885 -8.134 -9.662 1.00 88.06 84 ILE A O 1
ATOM 622 N N . ASP A 1 85 ? 5.502 -6.119 -10.476 1.00 87.00 85 ASP A N 1
ATOM 623 C CA . ASP A 1 85 ? 5.479 -6.471 -11.887 1.00 87.00 85 ASP A CA 1
ATOM 624 C C . ASP A 1 85 ? 6.887 -6.440 -12.455 1.00 87.00 85 ASP A C 1
ATOM 626 O O . ASP A 1 85 ? 7.674 -5.528 -12.198 1.00 87.00 85 ASP A O 1
ATOM 630 N N . LEU A 1 86 ? 7.193 -7.464 -13.241 1.00 88.00 86 LEU A N 1
ATOM 631 C CA . LEU A 1 86 ? 8.459 -7.615 -13.935 1.00 88.00 86 LEU A CA 1
ATOM 632 C C . LEU A 1 86 ? 8.167 -7.686 -15.427 1.00 88.00 86 LEU A C 1
ATOM 634 O O . LEU A 1 86 ? 7.458 -8.587 -15.877 1.00 88.00 86 LEU A O 1
ATOM 638 N N . ALA A 1 87 ? 8.729 -6.751 -16.182 1.00 88.06 87 ALA A N 1
ATOM 639 C CA . ALA A 1 87 ? 8.666 -6.737 -17.634 1.00 88.06 87 ALA 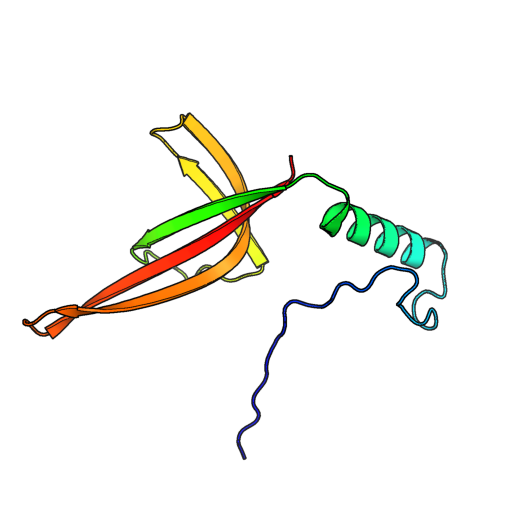A CA 1
ATOM 640 C C . ALA A 1 87 ? 10.079 -6.861 -18.207 1.00 88.06 87 ALA A C 1
ATOM 642 O O . ALA A 1 87 ? 11.003 -6.205 -17.726 1.00 88.06 87 ALA A O 1
ATOM 643 N N . LEU A 1 88 ? 10.241 -7.707 -19.223 1.00 91.81 88 LEU A N 1
ATOM 644 C CA . LEU A 1 88 ? 11.470 -7.810 -20.004 1.00 91.81 88 LEU A CA 1
ATOM 645 C C . LEU A 1 88 ? 11.230 -7.135 -21.355 1.00 91.81 88 LEU A C 1
ATOM 647 O O . LEU A 1 88 ? 10.224 -7.429 -22.000 1.00 91.81 88 LEU A O 1
ATOM 651 N N . ASP A 1 89 ? 12.123 -6.246 -21.771 1.00 88.94 89 ASP A N 1
ATOM 652 C CA . ASP A 1 89 ? 12.093 -5.677 -23.117 1.00 88.94 89 ASP A CA 1
ATOM 653 C C . ASP A 1 89 ? 12.802 -6.589 -24.140 1.00 88.94 89 ASP A C 1
ATOM 655 O O . ASP A 1 89 ? 13.523 -7.529 -23.788 1.00 88.94 89 ASP A O 1
ATOM 659 N N . ASP A 1 90 ? 12.604 -6.304 -25.430 1.00 88.94 90 ASP A N 1
ATOM 660 C CA . ASP A 1 90 ? 13.183 -7.078 -26.538 1.00 88.94 90 ASP A CA 1
ATOM 661 C C . ASP A 1 90 ? 14.723 -6.986 -26.612 1.00 88.94 90 ASP A C 1
ATOM 663 O O . ASP A 1 90 ? 15.366 -7.791 -27.288 1.00 88.94 90 ASP A O 1
ATOM 667 N N . ALA A 1 91 ? 15.330 -6.021 -25.914 1.00 87.81 91 ALA A N 1
ATOM 668 C CA . ALA A 1 91 ? 16.776 -5.868 -25.777 1.00 87.81 91 ALA A CA 1
ATOM 669 C C . ALA A 1 91 ? 17.336 -6.597 -24.535 1.00 87.81 91 ALA A C 1
ATOM 671 O O . ALA A 1 91 ? 18.550 -6.594 -24.316 1.00 87.81 91 ALA A O 1
ATOM 672 N N . GLY A 1 92 ? 16.476 -7.250 -23.744 1.00 87.44 92 GLY A N 1
ATOM 673 C CA . GLY A 1 92 ? 16.831 -7.971 -22.522 1.00 87.44 92 GLY A CA 1
ATOM 674 C C . GLY A 1 92 ? 16.907 -7.101 -21.262 1.00 87.44 92 GLY A C 1
ATOM 675 O O . GLY A 1 92 ? 17.392 -7.572 -20.232 1.00 87.44 92 GLY A O 1
ATOM 676 N N . GLY A 1 93 ? 16.450 -5.851 -21.315 1.00 87.12 93 GLY A N 1
ATOM 677 C CA . GLY A 1 93 ? 16.303 -4.969 -20.162 1.00 87.12 93 GLY A CA 1
ATOM 678 C C . GLY A 1 93 ? 15.145 -5.400 -19.261 1.00 87.12 93 GLY A C 1
ATOM 679 O O . GLY A 1 93 ? 14.059 -5.730 -19.731 1.00 87.12 93 GLY A O 1
ATOM 680 N N . LEU A 1 94 ? 15.380 -5.409 -17.946 1.00 85.19 94 LEU A N 1
ATOM 681 C CA . LEU A 1 94 ? 14.380 -5.760 -16.937 1.00 85.19 94 LEU A CA 1
ATOM 682 C C . LEU A 1 94 ? 13.839 -4.489 -16.278 1.00 85.19 94 LEU A C 1
ATOM 684 O O . LEU A 1 94 ? 14.591 -3.751 -15.641 1.00 85.19 94 LEU A O 1
ATOM 688 N N . THR A 1 95 ? 12.531 -4.275 -16.374 1.00 84.56 95 THR A N 1
ATOM 689 C CA . THR A 1 95 ? 11.821 -3.218 -15.649 1.00 84.56 95 THR A CA 1
ATOM 690 C C . THR A 1 95 ? 11.050 -3.829 -14.490 1.00 84.56 95 THR A C 1
ATOM 692 O O . THR A 1 95 ? 10.288 -4.779 -14.677 1.00 84.56 95 THR A O 1
ATOM 695 N N . LEU A 1 96 ? 11.262 -3.285 -13.291 1.00 84.06 96 LEU A N 1
ATOM 696 C CA . LEU A 1 96 ? 10.558 -3.679 -12.076 1.00 84.06 96 LEU A CA 1
ATOM 697 C C . LEU A 1 96 ? 9.665 -2.524 -11.621 1.00 84.06 96 LEU A C 1
ATOM 699 O O . LEU A 1 96 ? 10.159 -1.469 -11.214 1.00 84.06 96 LEU A O 1
ATOM 703 N N . THR A 1 97 ? 8.359 -2.758 -11.652 1.00 85.25 97 THR A N 1
ATOM 704 C CA . THR A 1 97 ? 7.338 -1.814 -11.191 1.00 85.25 97 THR A CA 1
ATOM 705 C C . THR A 1 97 ? 6.724 -2.331 -9.900 1.00 85.25 97 THR A C 1
ATOM 707 O O . THR A 1 97 ? 6.428 -3.520 -9.774 1.00 85.25 97 THR A O 1
ATOM 710 N N . GL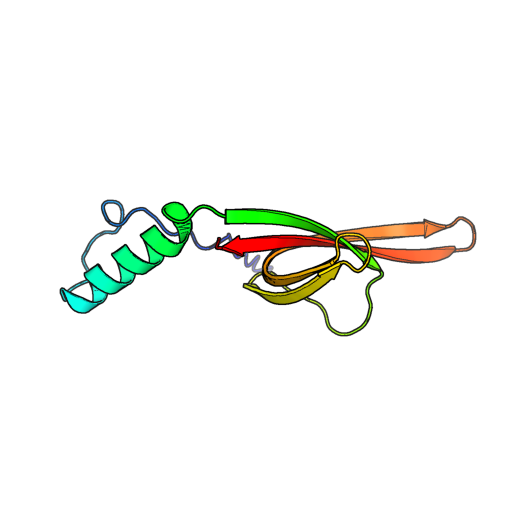N A 1 98 ? 6.541 -1.450 -8.918 1.00 87.19 98 GLN A N 1
ATOM 711 C CA . GLN A 1 98 ? 5.887 -1.787 -7.659 1.00 87.19 98 GLN A CA 1
ATOM 712 C C . GLN A 1 98 ? 4.582 -1.018 -7.528 1.00 87.19 98 GLN A C 1
ATOM 714 O O . GLN A 1 98 ? 4.528 0.190 -7.751 1.00 87.19 98 GLN A O 1
ATOM 719 N N . ARG A 1 99 ? 3.534 -1.740 -7.141 1.00 89.31 99 ARG A N 1
ATOM 720 C CA . ARG A 1 99 ? 2.208 -1.195 -6.866 1.00 89.31 99 ARG A CA 1
ATOM 721 C C . ARG A 1 99 ? 1.920 -1.328 -5.380 1.00 89.31 99 ARG A C 1
ATOM 723 O O . ARG A 1 99 ? 1.983 -2.424 -4.829 1.00 89.31 99 ARG A O 1
ATOM 730 N N . TYR A 1 100 ? 1.610 -0.221 -4.728 1.00 89.38 100 TYR A N 1
ATOM 731 C CA . TYR A 1 100 ? 1.360 -0.140 -3.297 1.00 89.38 100 TYR A CA 1
ATOM 732 C C . TYR A 1 100 ? -0.094 0.211 -3.042 1.00 89.38 100 TYR A C 1
ATOM 734 O O . TYR A 1 100 ? -0.601 1.194 -3.575 1.00 89.38 100 TYR A O 1
ATOM 742 N N . THR A 1 101 ? -0.743 -0.550 -2.170 1.00 90.94 101 THR A N 1
ATOM 743 C CA . THR A 1 101 ? -2.029 -0.156 -1.598 1.00 90.94 101 THR A CA 1
ATOM 744 C C . THR A 1 101 ? -1.762 0.475 -0.242 1.00 90.94 101 THR A C 1
ATOM 746 O O . THR A 1 101 ? -1.265 -0.192 0.669 1.00 90.94 101 THR A O 1
ATOM 749 N N . VAL A 1 102 ? -2.062 1.766 -0.111 1.00 87.69 102 VAL A N 1
ATOM 750 C CA . VAL A 1 102 ? -1.827 2.551 1.103 1.00 87.69 102 VAL A CA 1
ATOM 751 C C . VAL A 1 102 ? -3.156 2.971 1.708 1.00 87.69 102 VAL A C 1
ATOM 753 O O . VAL A 1 102 ? -4.008 3.564 1.055 1.00 87.69 102 VAL A O 1
ATOM 756 N N . GLU A 1 103 ? -3.326 2.670 2.985 1.00 89.31 103 GLU A N 1
ATOM 757 C CA . GLU A 1 103 ? -4.505 2.999 3.766 1.00 89.31 103 GLU A CA 1
ATOM 758 C C . GLU A 1 103 ? -4.234 4.210 4.662 1.00 89.31 103 GLU A C 1
ATOM 760 O O . GLU A 1 103 ? -3.244 4.254 5.397 1.00 89.31 103 GLU A O 1
ATOM 765 N N . ARG A 1 104 ? -5.140 5.188 4.629 1.00 85.62 104 ARG A N 1
ATOM 766 C CA . ARG A 1 104 ? -5.128 6.374 5.487 1.00 85.62 104 ARG A CA 1
ATOM 767 C C . ARG A 1 104 ? -6.411 6.424 6.311 1.00 85.62 104 ARG A C 1
ATOM 769 O O . ARG A 1 104 ? -7.500 6.513 5.743 1.00 85.62 104 ARG A O 1
ATOM 776 N N . SER A 1 105 ? -6.280 6.435 7.634 1.00 79.81 105 SER A N 1
ATOM 777 C CA . SER A 1 105 ? -7.387 6.771 8.537 1.00 79.81 105 SER A CA 1
ATOM 778 C C . SER A 1 105 ? -7.728 8.260 8.415 1.00 79.81 105 SER A C 1
ATOM 780 O O . SER A 1 105 ? -6.816 9.091 8.330 1.00 79.81 105 SER A O 1
ATOM 782 N N . LEU A 1 106 ? -9.023 8.581 8.349 1.00 72.31 106 LEU A N 1
ATOM 783 C CA . LEU A 1 106 ? -9.531 9.955 8.258 1.00 72.31 106 LEU A CA 1
ATOM 784 C C . LEU A 1 106 ? -9.645 10.643 9.620 1.00 72.31 106 LEU A C 1
ATOM 786 O O . LEU A 1 106 ? -9.994 9.953 10.602 1.00 72.31 106 LEU A O 1
#

pLDDT: mean 74.19, std 17.23, range [28.09, 91.81]

Sequence (106 aa):
MRILVVRGAGSNPAPDEQVNDLATSQAAGTQLGRNFLDDRGTPKRIYEIEAAHAGPAILPGDVVEVEDGDLGEKFRGRVTAVGIDLALDDAGGLTLTQRYTVERSL

Secondary structure (DSSP, 8-state):
--------------TTTS-GGG--SHHHHHHHHHHHHHHHTS-EEEEEEEEE--SSPP-TT-EEEEEETTTTEEEEEEEEEEEEE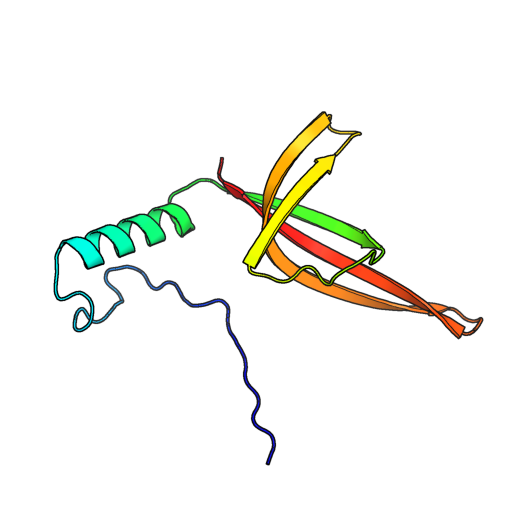EEE-TTS-EEEEEEEEEEEE-

Nearest PDB structures (foldseek):
  7trc-assembly1_G  TM=3.701E-01  e=1.158E-01  Homo sapiens
  1uw7-assembly1_A-2  TM=5.048E-01  e=1.229E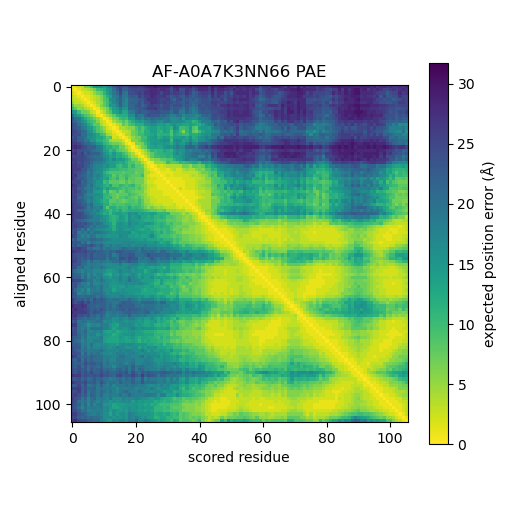+00  SARS coronavirus HKU-39849
  5nik-assembly1_D  TM=4.522E-01  e=1.767E+00  Escherichia coli K-12
  3uai-assembly1_A  TM=3.885E-01  e=8.040E-01  Saccharomyces cerevisiae S288C
  5vky-assembly1_A  TM=2.347E-01  e=2.541E+00  Saccharomyces cerevisiae JAY291

Foldseek 3Di:
DDDDDDDDPPPLDDLVPDPCPPVPDPVSSVVSNVVVCQVPVFDKDKDKDKDFDDDDDDDQQDWDWDQDPVVRDTDIWGWHDKDWDWDADPVRDITIMIITITMDGD

Solvent-accessible surface area (backbone atoms only — not comparable to full-atom values): 6760 Å² total; per-residue (Å²): 139,86,84,82,84,78,82,64,81,78,81,78,67,56,81,87,71,50,80,60,83,81,46,84,41,74,67,54,45,51,52,51,50,49,52,49,36,64,72,72,68,51,66,65,49,78,43,82,45,77,42,70,78,75,81,78,87,82,50,65,72,41,78,45,80,48,74,41,83,90,78,72,44,74,50,67,27,34,26,71,40,71,48,80,48,78,47,73,47,98,87,71,50,77,48,57,42,32,36,36,33,31,39,26,81,113

Radius of gyration: 18.93 Å; Cα contacts (8 Å, |Δi|>4): 138; chains: 1; bounding box: 34×50×59 Å